Protein AF-A0A6G1LAW8-F1 (afdb_monomer_lite)

Sequence (63 aa):
DAVNLTRKLRFQYLWIDCFCIIQGDAADFQIECARTAQIFENAALTILGPAAKDSYAGISHQR

Radius of gyration: 13.14 Å; chains: 1; bounding box: 35×21×26 Å

pLDDT: mean 85.18, std 9.09, range [44.38, 95.56]

Structure (mmCIF, N/CA/C/O backbone):
data_AF-A0A6G1LAW8-F1
#
_entry.id   AF-A0A6G1LAW8-F1
#
loop_
_atom_site.group_PDB
_atom_site.id
_atom_site.type_symbol
_atom_site.label_atom_id
_atom_site.label_alt_id
_atom_site.label_comp_id
_atom_site.label_asym_id
_atom_site.label_entity_id
_atom_site.label_seq_id
_atom_site.pdbx_PDB_ins_code
_atom_site.Cartn_x
_atom_site.Cartn_y
_atom_site.Cartn_z
_atom_site.occupancy
_atom_site.B_iso_or_equiv
_atom_site.auth_seq_id
_atom_site.auth_comp_id
_atom_site.auth_asym_id
_atom_site.auth_atom_id
_atom_site.pdbx_PDB_model_num
ATOM 1 N N . ASP A 1 1 ? -13.674 1.900 -5.220 1.00 85.25 1 ASP A N 1
ATOM 2 C CA . ASP A 1 1 ? -14.336 1.122 -4.139 1.00 85.25 1 ASP A CA 1
ATOM 3 C C . ASP A 1 1 ? -13.541 1.095 -2.830 1.00 85.25 1 ASP A C 1
ATOM 5 O O . ASP A 1 1 ? -14.176 1.150 -1.780 1.00 85.25 1 ASP A O 1
ATOM 9 N N . ALA A 1 2 ? -12.203 1.107 -2.869 1.00 88.75 2 ALA A N 1
ATOM 10 C CA . ALA A 1 2 ? -11.328 1.212 -1.694 1.00 88.75 2 ALA A CA 1
ATOM 11 C C . ALA A 1 2 ? -11.787 2.289 -0.693 1.00 88.75 2 ALA A C 1
ATOM 13 O O . ALA A 1 2 ? -12.008 1.988 0.472 1.00 88.75 2 ALA A O 1
ATOM 14 N N . VAL A 1 3 ? -12.079 3.508 -1.167 1.00 90.50 3 VAL A N 1
ATOM 15 C CA . VAL A 1 3 ? -12.597 4.616 -0.336 1.00 90.50 3 VAL A CA 1
ATOM 16 C C . VAL A 1 3 ? -13.872 4.242 0.433 1.00 90.50 3 VAL A C 1
ATOM 18 O O . VAL A 1 3 ? -14.018 4.578 1.609 1.00 90.50 3 VAL A O 1
ATOM 21 N N . ASN A 1 4 ? -14.810 3.542 -0.211 1.00 91.56 4 ASN A N 1
ATOM 22 C CA . ASN A 1 4 ? -16.052 3.124 0.441 1.00 91.56 4 ASN A CA 1
ATOM 23 C C . ASN A 1 4 ? -15.780 2.046 1.495 1.00 91.56 4 ASN A C 1
ATOM 25 O O . ASN A 1 4 ? -16.399 2.073 2.558 1.00 91.56 4 ASN A O 1
ATOM 29 N N . LEU A 1 5 ? -14.855 1.123 1.221 1.00 91.06 5 LEU A N 1
ATOM 30 C CA . LEU A 1 5 ? -14.442 0.099 2.176 1.00 91.06 5 LEU A CA 1
ATOM 31 C C . LEU A 1 5 ? -13.743 0.720 3.394 1.00 91.06 5 LEU A C 1
ATOM 33 O O . LEU A 1 5 ? -14.143 0.433 4.518 1.00 91.06 5 LEU A O 1
ATOM 37 N N . THR A 1 6 ? -12.798 1.642 3.187 1.00 94.19 6 THR A N 1
ATOM 38 C CA . THR A 1 6 ? -12.122 2.399 4.255 1.00 94.19 6 THR A CA 1
ATOM 39 C C . THR A 1 6 ? -13.132 3.081 5.179 1.00 94.19 6 THR A C 1
ATOM 41 O O . THR A 1 6 ? -13.068 2.920 6.398 1.00 94.19 6 THR A O 1
ATOM 44 N N . ARG A 1 7 ? -14.130 3.771 4.604 1.00 94.06 7 ARG A N 1
ATOM 45 C CA . ARG A 1 7 ? -15.197 4.432 5.374 1.00 94.06 7 ARG A CA 1
ATOM 46 C C . ARG A 1 7 ? -16.065 3.440 6.150 1.00 94.06 7 ARG A C 1
ATOM 48 O O . ARG A 1 7 ? -16.377 3.695 7.310 1.00 94.06 7 ARG A O 1
ATOM 55 N N . LYS A 1 8 ? -16.436 2.302 5.550 1.00 94.25 8 LYS A N 1
ATOM 56 C CA . LYS A 1 8 ? -17.206 1.240 6.231 1.00 94.25 8 LYS A CA 1
ATOM 57 C C . LYS A 1 8 ? -16.441 0.634 7.409 1.00 94.25 8 LYS A C 1
ATOM 59 O O . LYS A 1 8 ? -17.048 0.333 8.431 1.00 94.25 8 LYS A O 1
ATOM 64 N N . LEU A 1 9 ? -15.123 0.513 7.279 1.00 94.06 9 LEU A N 1
ATOM 65 C CA . LEU A 1 9 ? -14.217 0.042 8.329 1.00 94.06 9 LEU A CA 1
ATOM 66 C C . LEU A 1 9 ? -13.859 1.129 9.357 1.00 94.06 9 LEU A C 1
ATOM 68 O O . LEU A 1 9 ? -13.091 0.869 10.275 1.00 94.06 9 LEU A O 1
ATOM 72 N N . ARG A 1 10 ? -14.442 2.331 9.234 1.00 95.56 10 ARG A N 1
ATOM 73 C CA . ARG A 1 10 ? -14.237 3.487 10.122 1.00 95.56 10 ARG A CA 1
ATOM 74 C C . ARG A 1 10 ? -12.799 4.010 10.174 1.00 95.56 10 ARG A C 1
ATOM 76 O O . ARG A 1 10 ? -12.420 4.666 11.140 1.00 95.56 10 ARG A O 1
ATOM 83 N N . PHE A 1 11 ? -12.031 3.802 9.109 1.00 95.19 11 PHE A N 1
ATOM 84 C CA . PHE A 1 11 ? -10.764 4.498 8.914 1.00 95.19 11 PHE A CA 1
ATOM 85 C C . PHE A 1 11 ? -11.003 5.851 8.237 1.00 95.19 11 PHE A C 1
ATOM 87 O O . PHE A 1 11 ? -11.843 5.983 7.345 1.00 95.19 11 PHE A O 1
ATOM 94 N N . GLN A 1 12 ? -10.261 6.869 8.672 1.00 94.19 12 GLN A N 1
ATOM 95 C CA . GLN A 1 12 ? -10.368 8.228 8.131 1.00 94.19 12 GLN A CA 1
ATOM 96 C C . GLN A 1 12 ? -9.421 8.465 6.949 1.00 94.19 12 GLN A C 1
ATOM 98 O O . GLN A 1 12 ? -9.730 9.267 6.069 1.00 94.19 12 GLN A O 1
ATOM 103 N N . TYR A 1 13 ? -8.299 7.745 6.912 1.00 91.88 13 TYR A N 1
ATOM 104 C CA . TYR A 1 13 ? -7.251 7.914 5.914 1.00 91.88 13 TYR A CA 1
ATOM 105 C C . TYR A 1 13 ? -7.086 6.643 5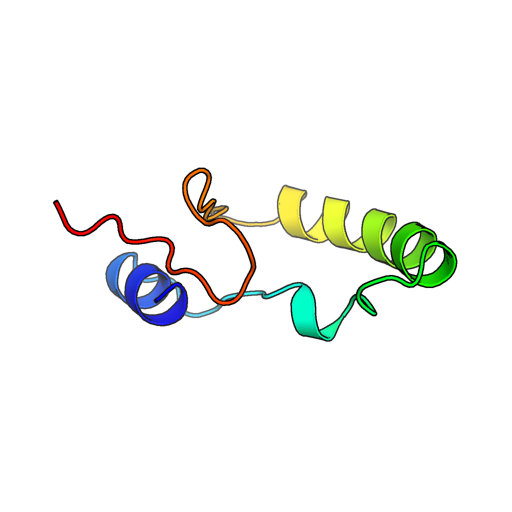.086 1.00 91.88 13 TYR A C 1
ATOM 107 O O . TYR A 1 13 ? -7.159 5.529 5.603 1.00 91.88 13 TYR A O 1
ATOM 115 N N . LEU A 1 14 ? -6.870 6.838 3.790 1.00 92.00 14 LEU A N 1
ATOM 116 C CA . LEU A 1 14 ? -6.522 5.803 2.829 1.00 92.00 14 LEU A CA 1
ATOM 117 C C . LEU A 1 14 ? -5.280 6.284 2.091 1.00 92.00 14 LEU A C 1
ATOM 119 O O . LEU A 1 14 ? -5.284 7.383 1.537 1.00 92.00 14 LEU A O 1
ATOM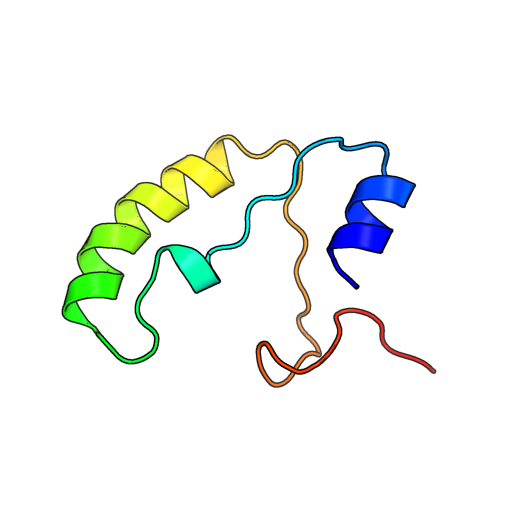 123 N N . TRP A 1 15 ? -4.243 5.459 2.085 1.00 89.44 15 TRP A N 1
ATOM 124 C CA . TRP A 1 15 ? -3.069 5.672 1.254 1.00 89.44 15 TRP A CA 1
ATOM 125 C C . TRP A 1 15 ? -3.207 4.866 -0.046 1.00 89.44 15 TRP A C 1
ATOM 127 O O . TRP A 1 15 ? -3.729 3.750 -0.016 1.00 89.44 15 TRP A O 1
ATOM 137 N N . ILE A 1 16 ? -2.797 5.448 -1.177 1.00 85.25 16 ILE A N 1
ATOM 138 C CA . ILE A 1 16 ? -2.850 4.828 -2.510 1.00 85.25 16 ILE A CA 1
ATOM 139 C C . ILE A 1 16 ? -1.508 5.087 -3.209 1.00 85.25 16 ILE A C 1
ATOM 141 O O . ILE A 1 16 ? -1.119 6.242 -3.381 1.00 85.25 16 ILE A O 1
ATOM 145 N N . ASP A 1 17 ? -0.827 4.015 -3.614 1.00 78.81 17 ASP A N 1
ATOM 146 C CA . ASP A 1 17 ? 0.513 4.010 -4.222 1.00 78.81 17 ASP A CA 1
ATOM 147 C C . ASP A 1 17 ? 0.562 4.570 -5.649 1.00 78.81 17 ASP A C 1
ATOM 149 O O . ASP A 1 17 ? 1.597 5.086 -6.072 1.00 78.81 17 ASP A O 1
ATOM 153 N N . CYS A 1 18 ? -0.551 4.531 -6.385 1.00 75.56 18 CYS A N 1
ATOM 154 C CA . CYS A 1 18 ? -0.599 4.963 -7.784 1.00 75.56 18 CYS A CA 1
ATOM 155 C C . CYS A 1 18 ? -0.268 6.449 -8.014 1.00 75.56 18 CYS A C 1
ATOM 157 O O . CYS A 1 18 ? -0.012 6.840 -9.150 1.00 75.56 18 CYS A O 1
ATOM 159 N N . PHE A 1 19 ? -0.261 7.274 -6.963 1.00 72.25 19 PHE A N 1
ATOM 160 C CA . PHE A 1 19 ? 0.161 8.678 -7.034 1.00 72.25 19 PHE A CA 1
ATOM 161 C C . PHE A 1 19 ? 1.640 8.895 -6.697 1.00 72.25 19 PHE A C 1
ATOM 163 O O . PHE A 1 19 ? 2.150 9.991 -6.916 1.00 72.25 19 PHE A O 1
ATOM 170 N N . CYS A 1 20 ? 2.308 7.887 -6.135 1.00 74.94 20 CYS A N 1
ATOM 171 C CA . CYS A 1 20 ? 3.692 7.980 -5.679 1.00 74.94 20 CYS A CA 1
ATOM 172 C C . CYS A 1 20 ? 4.660 7.190 -6.560 1.00 74.94 20 CYS A C 1
ATOM 174 O O . CYS A 1 20 ? 5.827 7.546 -6.583 1.00 74.94 20 CYS A O 1
ATOM 176 N N . ILE A 1 21 ? 4.185 6.162 -7.273 1.00 81.94 21 ILE A N 1
ATOM 177 C CA . ILE A 1 21 ? 5.011 5.322 -8.149 1.00 81.94 21 ILE A CA 1
ATOM 178 C C . ILE A 1 21 ? 4.598 5.527 -9.605 1.00 81.94 21 ILE A C 1
ATOM 180 O O . ILE A 1 21 ? 3.4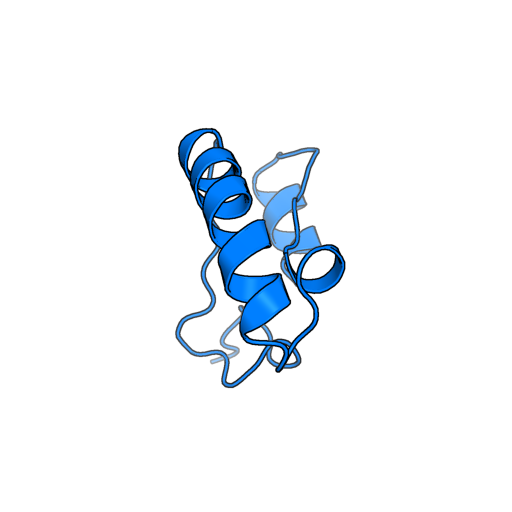44 5.271 -9.979 1.00 81.94 21 ILE A O 1
ATOM 184 N N . ILE A 1 22 ? 5.557 5.920 -10.442 1.00 84.94 22 ILE A N 1
ATOM 185 C CA . ILE A 1 22 ? 5.387 6.007 -11.890 1.00 84.94 22 ILE A CA 1
ATOM 186 C C . ILE A 1 22 ? 5.276 4.588 -12.454 1.00 84.94 22 ILE A C 1
ATOM 188 O O . ILE A 1 22 ? 6.223 3.802 -12.477 1.00 84.94 22 ILE A O 1
ATOM 192 N N . GLN A 1 23 ? 4.081 4.244 -12.929 1.00 80.44 23 GLN A N 1
ATOM 193 C CA . GLN A 1 23 ? 3.801 2.913 -13.460 1.00 80.44 23 GLN A CA 1
ATOM 194 C C . GLN A 1 23 ? 4.637 2.637 -14.718 1.00 80.44 23 GLN A C 1
ATOM 196 O O . GLN A 1 23 ? 4.587 3.395 -15.685 1.00 80.44 23 GLN A O 1
ATOM 201 N N . GLY A 1 24 ? 5.375 1.524 -14.712 1.00 84.44 24 GLY A N 1
ATOM 202 C CA . GLY A 1 24 ? 6.250 1.118 -15.817 1.00 84.44 24 GLY A CA 1
ATOM 203 C C . GLY A 1 24 ? 7.675 1.679 -15.754 1.00 84.44 24 GLY A C 1
ATOM 204 O O . GLY A 1 24 ? 8.497 1.287 -16.581 1.00 84.44 24 GLY A O 1
ATOM 205 N N . ASP A 1 25 ? 7.994 2.530 -14.776 1.00 90.44 25 ASP A N 1
ATOM 206 C CA . ASP A 1 25 ? 9.359 2.992 -14.523 1.00 90.44 25 ASP A CA 1
ATOM 207 C C . ASP A 1 25 ? 10.022 2.126 -13.440 1.00 90.44 25 ASP A C 1
ATOM 209 O O . ASP A 1 25 ? 9.708 2.204 -12.252 1.00 90.44 25 ASP A O 1
ATOM 213 N N . ALA A 1 26 ? 10.950 1.264 -13.860 1.00 90.69 26 ALA A N 1
ATOM 214 C CA . ALA A 1 26 ? 11.650 0.360 -12.953 1.00 90.69 26 ALA A CA 1
ATOM 215 C C . ALA A 1 26 ? 12.617 1.084 -11.999 1.00 90.69 26 ALA A C 1
ATOM 217 O O . ALA A 1 26 ? 12.885 0.573 -10.911 1.00 90.69 26 ALA A O 1
ATOM 218 N N . ALA A 1 27 ? 13.156 2.241 -12.394 1.00 90.31 27 ALA A N 1
ATOM 219 C CA . ALA A 1 27 ? 14.076 3.006 -11.561 1.00 90.31 27 ALA A CA 1
ATOM 220 C C . ALA A 1 27 ? 13.312 3.742 -10.453 1.00 90.31 27 ALA A C 1
ATOM 222 O O . ALA A 1 27 ? 13.702 3.663 -9.288 1.00 90.31 27 ALA A O 1
ATOM 223 N N . ASP A 1 28 ? 12.190 4.374 -10.803 1.00 88.94 28 ASP A N 1
ATOM 224 C CA . ASP A 1 28 ? 11.284 5.007 -9.838 1.00 88.94 28 ASP A CA 1
ATOM 225 C C . ASP A 1 28 ? 10.719 3.975 -8.851 1.00 88.94 28 ASP A C 1
ATOM 227 O O . ASP A 1 28 ? 10.787 4.158 -7.635 1.00 88.94 28 ASP A O 1
ATOM 231 N N . PHE A 1 29 ? 10.296 2.811 -9.360 1.00 88.06 29 PHE A N 1
ATOM 232 C CA . PHE A 1 29 ? 9.840 1.695 -8.533 1.00 88.06 29 PHE A CA 1
ATOM 233 C C . PHE A 1 29 ? 10.882 1.270 -7.493 1.00 88.06 29 PHE A C 1
ATOM 235 O O . PHE A 1 29 ? 10.536 1.084 -6.331 1.00 88.06 29 PHE A O 1
ATOM 242 N N . GLN A 1 30 ? 12.160 1.128 -7.864 1.00 88.75 30 GLN A N 1
ATOM 243 C CA . GLN A 1 30 ? 13.199 0.727 -6.905 1.00 88.75 30 GLN A CA 1
ATOM 244 C C .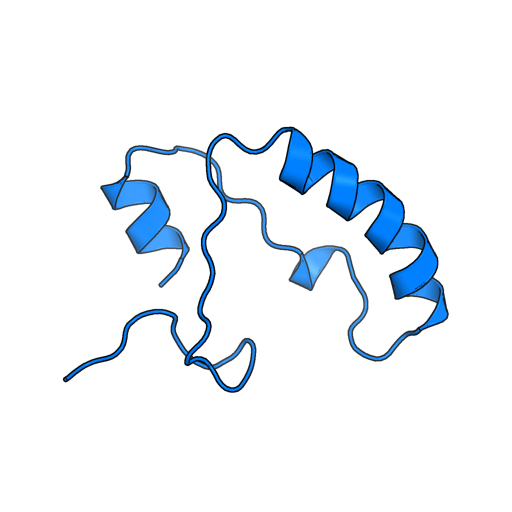 GLN A 1 30 ? 13.368 1.726 -5.756 1.00 88.75 30 GLN A C 1
ATOM 246 O O . GLN A 1 30 ? 13.621 1.315 -4.621 1.00 88.75 30 GLN A O 1
ATOM 251 N N . ILE A 1 31 ? 13.217 3.018 -6.037 1.00 87.12 31 ILE A N 1
ATOM 252 C CA . ILE A 1 31 ? 13.339 4.085 -5.043 1.00 87.12 31 ILE A CA 1
ATOM 253 C C . ILE A 1 31 ? 12.102 4.097 -4.140 1.00 87.12 31 ILE A C 1
ATOM 255 O O . ILE A 1 31 ? 12.209 4.013 -2.912 1.00 87.12 31 ILE A O 1
ATOM 259 N N . GLU A 1 32 ? 10.916 4.143 -4.740 1.00 85.69 32 GLU A N 1
ATOM 260 C CA . GLU A 1 32 ? 9.662 4.321 -4.014 1.00 85.69 32 GLU A CA 1
ATOM 261 C C . GLU A 1 32 ? 9.187 3.034 -3.323 1.00 85.69 32 GLU A C 1
ATOM 263 O O . GLU A 1 32 ? 8.490 3.104 -2.306 1.00 85.69 32 GLU A O 1
ATOM 268 N N . CYS A 1 33 ? 9.615 1.844 -3.763 1.00 85.06 33 CYS A N 1
ATOM 269 C CA . CYS A 1 33 ? 9.295 0.587 -3.078 1.00 85.06 33 CYS A CA 1
ATOM 270 C C . CYS A 1 33 ? 9.866 0.507 -1.666 1.00 85.06 33 CYS A C 1
ATOM 272 O O . CYS A 1 33 ? 9.192 -0.006 -0.770 1.00 85.06 33 CYS A O 1
ATOM 274 N N . ALA A 1 34 ? 11.077 1.023 -1.440 1.00 85.69 34 ALA A N 1
ATOM 275 C CA . ALA A 1 34 ? 11.680 1.024 -0.109 1.00 85.69 34 ALA A CA 1
ATOM 276 C C . ALA A 1 34 ? 10.841 1.851 0.879 1.00 85.69 34 ALA A C 1
ATOM 278 O O . ALA A 1 34 ? 10.590 1.433 2.010 1.00 85.69 34 ALA A O 1
ATOM 279 N N . ARG A 1 35 ? 10.336 3.001 0.420 1.00 83.69 35 ARG A N 1
ATOM 280 C CA . ARG A 1 35 ? 9.429 3.860 1.186 1.00 83.69 35 ARG A CA 1
ATOM 281 C C . ARG A 1 35 ? 8.059 3.213 1.372 1.00 83.69 35 ARG A C 1
ATOM 283 O O . ARG A 1 35 ? 7.485 3.259 2.456 1.00 83.69 35 ARG A O 1
ATOM 290 N N . THR A 1 36 ? 7.553 2.578 0.325 1.00 83.50 36 THR A N 1
ATOM 291 C CA . THR A 1 36 ? 6.256 1.901 0.323 1.00 83.50 36 THR A CA 1
ATOM 292 C C . THR A 1 36 ? 6.217 0.753 1.337 1.00 83.50 36 THR A C 1
ATOM 294 O O . THR A 1 36 ? 5.222 0.602 2.042 1.00 83.50 36 THR A O 1
ATOM 297 N N . ALA A 1 37 ? 7.314 0.005 1.507 1.00 86.50 37 ALA A N 1
ATOM 298 C CA . ALA A 1 37 ? 7.423 -1.034 2.535 1.00 86.50 37 ALA A CA 1
ATOM 299 C C . ALA A 1 37 ? 7.208 -0.483 3.957 1.00 86.50 37 ALA A C 1
ATOM 301 O O . ALA A 1 37 ? 6.450 -1.066 4.728 1.00 86.50 37 ALA A O 1
ATOM 302 N N . GLN A 1 38 ? 7.791 0.679 4.275 1.00 88.19 38 GLN A N 1
ATOM 303 C CA . GLN A 1 38 ? 7.586 1.341 5.569 1.00 88.19 38 GLN A CA 1
ATOM 304 C C . GLN A 1 38 ? 6.130 1.783 5.762 1.00 88.19 38 GLN A C 1
ATOM 306 O O . GLN A 1 38 ? 5.602 1.717 6.871 1.00 88.19 38 GLN A O 1
ATOM 311 N N . ILE A 1 39 ? 5.459 2.227 4.696 1.00 87.88 39 ILE A N 1
ATOM 312 C CA . ILE A 1 39 ? 4.046 2.622 4.760 1.00 87.88 39 ILE A CA 1
ATOM 313 C C . ILE A 1 39 ? 3.165 1.403 5.045 1.00 87.88 39 ILE A C 1
ATOM 315 O O . ILE A 1 39 ? 2.287 1.485 5.901 1.00 87.88 39 ILE A O 1
ATOM 319 N N . PHE A 1 40 ? 3.417 0.272 4.379 1.00 87.06 40 PHE A N 1
ATOM 320 C CA . PHE A 1 40 ? 2.696 -0.975 4.642 1.00 87.06 40 PHE A CA 1
ATOM 321 C C . PHE A 1 40 ? 2.948 -1.512 6.053 1.00 87.06 40 PHE A C 1
ATOM 323 O O . PHE A 1 40 ? 2.002 -1.937 6.708 1.00 87.06 40 PHE A O 1
ATOM 330 N N . GLU A 1 41 ? 4.187 -1.447 6.545 1.00 90.44 41 GLU A N 1
ATOM 331 C CA . GLU A 1 41 ? 4.544 -1.876 7.904 1.00 90.44 41 GLU A CA 1
ATOM 332 C C . GLU A 1 41 ? 3.814 -1.063 8.984 1.00 90.44 41 GLU A C 1
ATOM 334 O O . GLU A 1 41 ? 3.371 -1.614 9.989 1.00 90.44 41 GLU A O 1
ATOM 339 N N . ASN A 1 42 ? 3.642 0.242 8.761 1.00 91.12 42 ASN A N 1
ATOM 340 C CA . ASN A 1 42 ? 2.983 1.144 9.707 1.00 91.12 42 ASN A CA 1
ATOM 341 C C . ASN A 1 42 ? 1.473 1.308 9.448 1.00 91.12 42 ASN A C 1
ATOM 343 O O . ASN A 1 42 ? 0.803 2.086 10.134 1.00 91.12 42 ASN A O 1
ATOM 347 N N . ALA A 1 43 ? 0.914 0.605 8.460 1.00 92.25 43 ALA A N 1
ATOM 348 C CA . ALA A 1 43 ? -0.508 0.664 8.165 1.00 92.25 43 ALA A CA 1
ATOM 349 C C . ALA A 1 43 ? -1.312 -0.107 9.219 1.00 92.25 43 ALA A C 1
ATOM 351 O O . ALA A 1 43 ? -1.007 -1.245 9.562 1.00 92.25 43 ALA A O 1
ATOM 352 N N . ALA A 1 44 ? -2.420 0.481 9.677 1.00 94.12 44 ALA A N 1
ATOM 353 C CA . ALA A 1 44 ? -3.350 -0.220 10.564 1.00 94.12 44 ALA A CA 1
ATOM 354 C C . ALA A 1 44 ? -4.046 -1.410 9.871 1.00 94.12 44 ALA A C 1
ATOM 356 O O . ALA A 1 44 ? -4.471 -2.357 10.529 1.00 94.12 44 ALA A O 1
ATOM 357 N N . LEU A 1 45 ? -4.205 -1.336 8.546 1.00 92.38 45 LEU A N 1
ATOM 358 C CA . LEU A 1 45 ? -4.812 -2.365 7.710 1.00 92.38 45 LEU A CA 1
ATOM 359 C C . LEU A 1 45 ? -4.345 -2.196 6.262 1.00 92.38 45 LEU A C 1
ATOM 361 O O . LEU A 1 45 ? -4.261 -1.075 5.760 1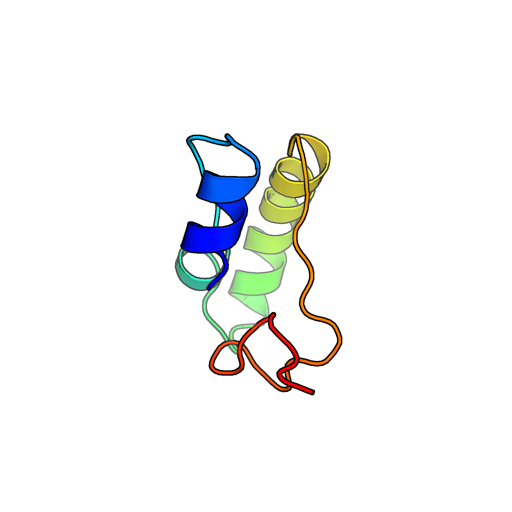.00 92.38 45 LEU A O 1
ATOM 365 N N . THR A 1 46 ? -4.156 -3.314 5.565 1.00 91.50 46 THR A N 1
ATOM 366 C CA . THR A 1 46 ? -3.915 -3.345 4.120 1.00 91.50 46 THR A CA 1
ATOM 367 C C . THR A 1 46 ? -5.101 -3.972 3.390 1.00 91.50 46 THR A C 1
ATOM 369 O O . THR A 1 46 ? -5.570 -5.048 3.758 1.00 91.50 46 THR A O 1
ATOM 372 N N . ILE A 1 47 ? -5.595 -3.299 2.347 1.00 88.50 47 ILE A N 1
ATOM 373 C CA . ILE A 1 47 ? -6.677 -3.790 1.485 1.00 88.50 47 ILE A CA 1
ATOM 374 C C . ILE A 1 47 ? -6.051 -4.343 0.201 1.00 88.50 47 ILE A C 1
ATOM 376 O O . ILE A 1 47 ? -5.357 -3.614 -0.501 1.00 88.50 47 ILE A O 1
ATOM 380 N N . LEU A 1 48 ? -6.322 -5.610 -0.117 1.00 86.88 48 LEU A N 1
ATOM 381 C CA . LEU A 1 48 ? -5.823 -6.286 -1.319 1.00 86.88 48 LEU A CA 1
ATOM 382 C C . LEU A 1 48 ? -7.001 -6.736 -2.192 1.00 86.88 48 LEU A C 1
ATOM 384 O O . LEU A 1 48 ? -7.967 -7.304 -1.683 1.00 86.88 48 LEU A O 1
ATOM 388 N N . GLY A 1 49 ? -6.906 -6.509 -3.504 1.00 86.88 49 GLY A N 1
ATOM 389 C CA . GLY A 1 49 ? -7.866 -6.984 -4.506 1.00 86.88 49 GLY A CA 1
ATOM 390 C C . GLY A 1 49 ? -7.282 -8.114 -5.359 1.00 86.88 49 GLY A C 1
ATOM 391 O O . GLY A 1 49 ? -7.000 -7.877 -6.526 1.00 86.88 49 GLY A O 1
ATOM 392 N N . PRO A 1 50 ? -7.089 -9.339 -4.834 1.00 84.19 50 PRO A N 1
ATOM 393 C CA . PRO A 1 50 ? -6.368 -10.407 -5.541 1.00 84.19 50 PRO A CA 1
ATOM 394 C C . PRO A 1 50 ? -7.068 -10.906 -6.816 1.00 84.19 50 PRO A C 1
ATOM 396 O O . PRO A 1 50 ? -6.436 -11.546 -7.648 1.00 84.19 50 PRO A O 1
ATOM 399 N N . ALA A 1 51 ? -8.368 -10.637 -6.964 1.00 85.50 51 ALA A N 1
ATOM 400 C CA . ALA A 1 51 ? -9.141 -10.971 -8.160 1.00 85.50 51 ALA A CA 1
ATOM 401 C C . ALA A 1 51 ? -9.194 -9.830 -9.195 1.00 85.50 51 ALA A C 1
ATOM 403 O O . ALA A 1 51 ? -9.718 -10.021 -10.293 1.00 85.50 51 ALA A O 1
ATOM 404 N N . ALA A 1 52 ? -8.685 -8.643 -8.855 1.00 84.44 52 ALA A N 1
ATOM 405 C CA . ALA A 1 52 ? -8.619 -7.517 -9.774 1.00 84.44 52 ALA A CA 1
ATOM 406 C C . ALA A 1 52 ? -7.495 -7.756 -10.794 1.00 84.44 52 ALA A C 1
ATOM 408 O O . ALA A 1 52 ? -6.378 -8.118 -10.432 1.00 84.44 52 ALA A O 1
ATOM 409 N N . LYS A 1 53 ? -7.796 -7.561 -12.082 1.00 83.50 53 LYS A N 1
ATOM 410 C CA . LYS A 1 53 ? -6.817 -7.727 -13.168 1.00 83.50 53 LYS A CA 1
ATOM 411 C C . LYS A 1 53 ? -5.778 -6.603 -13.188 1.00 83.50 53 LYS A C 1
ATOM 413 O O . LYS A 1 53 ? -4.635 -6.825 -13.572 1.00 83.50 53 LYS A O 1
ATOM 418 N N . ASP A 1 54 ? -6.207 -5.404 -12.823 1.00 82.75 54 ASP A N 1
ATOM 419 C CA . ASP A 1 54 ? -5.426 -4.176 -12.820 1.00 82.75 54 ASP A CA 1
ATOM 420 C C . ASP A 1 54 ? -6.080 -3.152 -11.878 1.00 82.75 54 ASP A C 1
ATOM 422 O O . ASP A 1 54 ? -7.123 -3.412 -11.272 1.00 82.75 54 ASP A O 1
ATOM 426 N N . SER A 1 55 ? -5.476 -1.971 -11.770 1.00 77.94 55 SER A N 1
ATOM 427 C CA . SER A 1 55 ? -5.933 -0.867 -10.920 1.00 77.94 55 SER A CA 1
ATOM 428 C C . SER A 1 55 ? -7.269 -0.248 -11.360 1.00 77.94 55 SER A C 1
ATOM 430 O O . SER A 1 55 ? -7.834 0.564 -10.626 1.00 77.94 55 SER A O 1
ATOM 432 N N . TYR A 1 56 ? -7.768 -0.595 -12.552 1.00 81.69 56 TYR A N 1
ATOM 433 C CA . TYR A 1 56 ? -9.078 -0.171 -13.050 1.00 81.69 56 TYR A CA 1
ATOM 434 C C . TYR A 1 56 ? -10.185 -1.156 -12.653 1.00 81.69 56 TYR A C 1
ATOM 436 O O . TYR A 1 56 ? -11.363 -0.786 -12.638 1.00 81.69 56 TYR A O 1
ATOM 444 N N . ALA A 1 57 ? -9.828 -2.392 -12.299 1.00 82.19 57 ALA A N 1
ATOM 445 C CA . ALA A 1 57 ? -10.749 -3.372 -11.747 1.00 82.19 57 ALA A CA 1
ATOM 446 C C . ALA A 1 57 ? -11.010 -3.118 -10.249 1.00 82.19 57 ALA A C 1
ATOM 448 O O . ALA A 1 57 ? -10.118 -2.782 -9.472 1.00 82.19 57 ALA A O 1
ATOM 449 N N . GLY A 1 58 ? -12.268 -3.280 -9.828 1.00 79.94 58 GLY A N 1
ATOM 450 C CA . GLY A 1 58 ? -12.653 -3.156 -8.422 1.00 79.94 58 GLY A CA 1
ATOM 451 C C . GLY A 1 58 ? -12.198 -4.346 -7.566 1.00 79.94 58 GLY A C 1
ATOM 452 O O . GLY A 1 58 ? -12.086 -5.474 -8.033 1.00 79.94 58 GLY A O 1
ATOM 453 N N . ILE A 1 59 ? -12.023 -4.092 -6.273 1.00 80.62 59 ILE A N 1
ATOM 454 C CA . ILE A 1 59 ? -11.829 -5.043 -5.169 1.00 80.62 59 ILE A CA 1
ATOM 455 C C . ILE A 1 59 ? -13.088 -5.902 -4.947 1.00 80.62 59 ILE A C 1
ATOM 457 O O . ILE A 1 59 ? -13.015 -7.030 -4.460 1.00 80.62 59 ILE A O 1
ATOM 461 N N . SER A 1 60 ? -14.268 -5.370 -5.276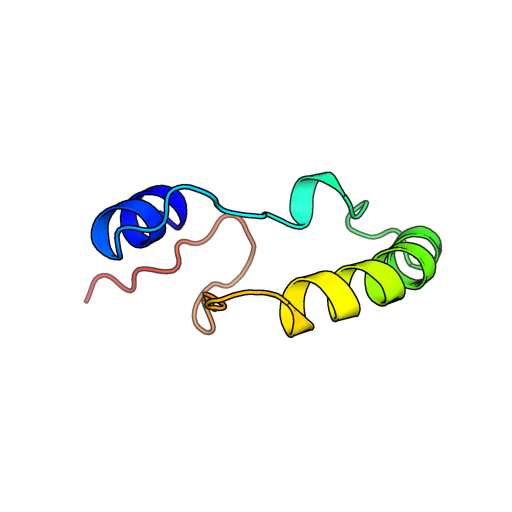 1.00 69.50 60 SER A N 1
ATOM 462 C CA . SER A 1 60 ? -15.551 -6.041 -5.036 1.00 69.50 60 SER A CA 1
ATOM 463 C C . SER A 1 60 ? -15.855 -7.065 -6.135 1.00 69.50 60 SER A C 1
ATOM 465 O O . SER A 1 60 ? -16.218 -6.686 -7.246 1.00 69.50 60 SER A O 1
ATOM 467 N N . HIS A 1 61 ? -15.794 -8.360 -5.823 1.00 63.78 61 HIS A N 1
ATOM 468 C CA . HIS A 1 61 ? -16.399 -9.387 -6.674 1.00 63.78 61 HIS A CA 1
ATOM 469 C C . HIS A 1 61 ? -17.926 -9.289 -6.529 1.00 63.78 61 HIS A C 1
ATOM 471 O O . HIS A 1 61 ? -18.475 -9.685 -5.501 1.00 63.78 61 HIS A O 1
ATOM 477 N N . GLN A 1 62 ? -18.629 -8.748 -7.526 1.00 53.84 62 GLN A N 1
ATOM 478 C CA . GLN A 1 62 ? -20.062 -9.020 -7.639 1.00 53.84 62 GLN A CA 1
ATOM 479 C C . GLN A 1 62 ? -20.203 -10.480 -8.083 1.00 53.84 62 GLN A C 1
ATOM 481 O O . GLN A 1 62 ? -19.727 -10.851 -9.156 1.00 53.84 62 GLN A O 1
ATOM 486 N N . ARG A 1 63 ? -20.748 -11.314 -7.195 1.00 44.38 63 ARG A N 1
ATOM 487 C CA . ARG A 1 63 ? -21.299 -12.625 -7.545 1.00 44.38 63 ARG A CA 1
ATOM 488 C C . ARG A 1 63 ? -22.715 -12.446 -8.062 1.00 44.38 63 ARG A C 1
ATOM 490 O O . ARG A 1 63 ? -23.412 -11.570 -7.502 1.00 44.38 63 ARG A O 1
#

Organism: NCBI:txid161662

Foldseek 3Di:
DVVVVCVVVVHPDDDDCPVQADPPDPVSCVVVVVVVVVVVVPDPDDQDQPVAPDPVGDSDDDD

InterPro domains:
  IPR010730 Heterokaryon incompatibility [PF06985] (1-57)

Secondary structure (DSSP, 8-state):
-HHHHHHHTT-S----GGGTS-TT-HHHHHHHHHHHHHHHHT-S-----TT-SSTTS-S----